Protein AF-A0A973U2Z5-F1 (afdb_monomer)

Structure (mmCIF, N/CA/C/O backbone):
data_AF-A0A973U2Z5-F1
#
_entry.id   AF-A0A973U2Z5-F1
#
loop_
_atom_site.group_PDB
_atom_site.id
_atom_site.type_symbol
_atom_site.label_atom_id
_atom_site.label_alt_id
_atom_site.label_comp_id
_atom_site.label_asym_id
_atom_site.label_entity_id
_atom_site.label_seq_id
_atom_site.pdbx_PDB_ins_code
_atom_site.Cartn_x
_atom_site.Cartn_y
_atom_site.Cartn_z
_atom_site.occupancy
_atom_site.B_iso_or_equiv
_atom_site.auth_seq_id
_atom_site.auth_comp_id
_atom_site.auth_asym_id
_atom_site.auth_atom_id
_atom_site.pdbx_PDB_model_num
ATOM 1 N N . PRO A 1 1 ? 12.326 4.654 -21.966 1.00 87.69 1 PRO A N 1
ATOM 2 C CA . PRO A 1 1 ? 11.063 4.065 -21.452 1.00 87.69 1 PRO A CA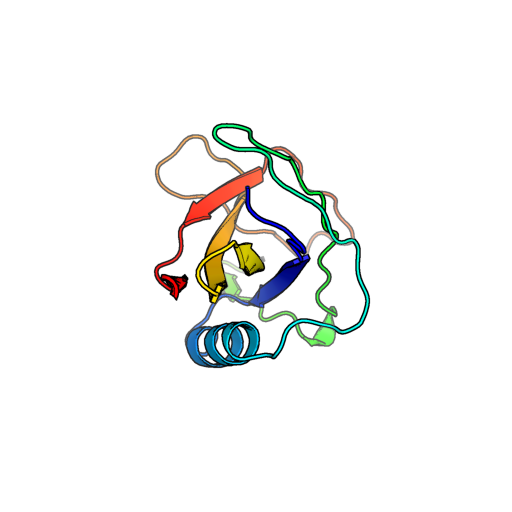 1
ATOM 3 C C . PRO A 1 1 ? 11.400 3.000 -20.411 1.00 87.69 1 PRO A C 1
ATOM 5 O O . PRO A 1 1 ? 12.425 2.335 -20.574 1.00 87.69 1 PRO A O 1
ATOM 8 N N . ALA A 1 2 ? 10.555 2.840 -19.394 1.00 94.25 2 ALA A N 1
ATOM 9 C CA . ALA A 1 2 ? 10.588 1.648 -18.552 1.00 94.25 2 ALA A CA 1
ATOM 10 C C . ALA A 1 2 ? 9.762 0.553 -19.238 1.00 94.25 2 ALA A C 1
ATOM 12 O O . ALA A 1 2 ? 8.686 0.824 -19.776 1.00 94.25 2 ALA A O 1
ATOM 13 N N . ARG A 1 3 ? 10.300 -0.659 -19.276 1.00 95.50 3 ARG A N 1
ATOM 14 C CA . ARG A 1 3 ? 9.731 -1.844 -19.921 1.00 95.50 3 ARG A CA 1
ATOM 15 C C . ARG A 1 3 ? 9.578 -2.947 -18.889 1.00 95.50 3 ARG A C 1
ATOM 17 O O . ARG A 1 3 ? 10.231 -2.899 -17.849 1.00 95.50 3 ARG A O 1
ATOM 24 N N . ASP A 1 4 ? 8.723 -3.914 -19.197 1.00 95.12 4 ASP A N 1
ATOM 25 C CA . ASP A 1 4 ? 8.431 -5.059 -18.330 1.00 95.12 4 ASP A CA 1
ATOM 26 C C . ASP A 1 4 ? 8.119 -4.640 -16.888 1.00 95.12 4 ASP A C 1
ATOM 28 O O . ASP A 1 4 ? 8.533 -5.297 -15.938 1.00 95.12 4 ASP A O 1
ATOM 32 N N . VAL A 1 5 ? 7.417 -3.512 -16.729 1.00 96.06 5 VAL A N 1
ATOM 33 C CA . VAL A 1 5 ? 7.058 -2.988 -15.415 1.00 96.06 5 VAL A CA 1
ATOM 34 C C . VAL A 1 5 ? 6.027 -3.931 -14.810 1.00 96.06 5 VAL A C 1
ATOM 36 O O . VAL A 1 5 ? 4.896 -4.002 -15.293 1.00 96.06 5 VAL A O 1
ATOM 39 N N . LEU A 1 6 ? 6.431 -4.638 -13.761 1.00 96.31 6 LEU A N 1
ATOM 40 C CA . LEU A 1 6 ? 5.581 -5.470 -12.922 1.00 96.31 6 LEU A CA 1
ATOM 41 C C . LEU A 1 6 ? 5.427 -4.773 -11.574 1.00 96.31 6 LEU A C 1
ATOM 43 O O . LEU A 1 6 ? 6.425 -4.442 -10.937 1.00 96.31 6 LEU A O 1
ATOM 47 N N . VAL A 1 7 ? 4.186 -4.560 -11.137 1.00 95.88 7 VAL A N 1
ATOM 48 C CA . VAL A 1 7 ? 3.887 -3.983 -9.823 1.00 95.88 7 VAL A CA 1
ATOM 49 C C . VAL A 1 7 ? 3.164 -5.019 -8.981 1.00 95.88 7 VAL A C 1
ATOM 51 O O . VAL A 1 7 ? 2.052 -5.435 -9.297 1.00 95.88 7 VAL A O 1
ATOM 54 N N . GLU A 1 8 ? 3.788 -5.403 -7.879 1.00 95.94 8 GLU A N 1
ATOM 55 C CA . GLU A 1 8 ? 3.221 -6.301 -6.883 1.00 95.94 8 GLU A CA 1
ATOM 56 C C . GLU A 1 8 ? 2.791 -5.494 -5.659 1.00 95.94 8 GLU A C 1
ATOM 58 O O . GLU A 1 8 ? 3.392 -4.469 -5.327 1.00 95.94 8 GLU A O 1
ATOM 63 N N . ALA A 1 9 ? 1.738 -5.945 -4.981 1.00 96.56 9 ALA A N 1
ATOM 64 C CA . ALA A 1 9 ? 1.254 -5.311 -3.763 1.00 96.56 9 ALA A CA 1
ATOM 65 C C . ALA A 1 9 ? 0.882 -6.362 -2.718 1.00 96.56 9 ALA A C 1
ATOM 67 O O . ALA A 1 9 ? 0.385 -7.434 -3.060 1.00 96.56 9 ALA A O 1
ATOM 68 N N . ALA A 1 10 ? 1.092 -6.036 -1.447 1.00 96.50 10 ALA A N 1
ATOM 69 C CA . ALA A 1 10 ? 0.749 -6.901 -0.325 1.00 96.50 10 ALA A CA 1
ATOM 70 C C . ALA A 1 10 ? 0.210 -6.086 0.859 1.00 96.50 10 ALA A C 1
ATOM 72 O O . ALA A 1 10 ? 0.537 -4.908 1.022 1.00 96.50 10 ALA A O 1
ATOM 73 N N . LEU A 1 11 ? -0.645 -6.725 1.661 1.00 96.94 11 LEU A N 1
ATOM 74 C CA . LEU A 1 11 ? -1.246 -6.162 2.868 1.00 96.94 11 LEU A CA 1
ATOM 75 C C . LEU A 1 11 ? -0.546 -6.742 4.099 1.00 96.94 11 LEU A C 1
ATOM 77 O O . LEU A 1 11 ? -0.410 -7.956 4.215 1.00 96.94 11 LEU A O 1
ATOM 81 N N . PHE A 1 12 ? -0.152 -5.877 5.025 1.00 95.88 12 PHE A N 1
ATOM 82 C CA . PHE A 1 12 ? 0.569 -6.225 6.243 1.00 95.88 12 PHE A CA 1
ATOM 83 C C . PHE A 1 12 ? -0.126 -5.627 7.466 1.00 95.88 12 PHE A C 1
ATOM 85 O O . PHE A 1 12 ? -0.856 -4.635 7.379 1.00 95.88 12 PHE A O 1
ATOM 92 N N . ASN A 1 13 ? 0.134 -6.223 8.624 1.00 93.94 13 ASN A N 1
ATOM 93 C CA . ASN A 1 13 ? -0.271 -5.664 9.906 1.00 93.94 13 ASN A CA 1
ATOM 94 C C . ASN A 1 13 ? 0.717 -4.582 10.346 1.00 93.94 13 ASN A C 1
ATOM 96 O O . ASN A 1 13 ? 1.921 -4.802 10.263 1.00 93.94 13 ASN A O 1
ATOM 100 N N . ALA A 1 14 ? 0.240 -3.464 10.891 1.00 88.88 14 ALA A N 1
ATOM 101 C CA . ALA A 1 14 ? 1.098 -2.604 11.704 1.00 88.88 14 ALA A CA 1
ATOM 102 C C . ALA A 1 14 ? 1.467 -3.306 13.028 1.00 88.88 14 ALA A C 1
ATOM 104 O O . ALA A 1 14 ? 0.714 -4.137 13.535 1.00 88.88 14 ALA A O 1
ATOM 105 N N . GLY A 1 15 ? 2.622 -2.977 13.607 1.00 82.31 15 GLY A N 1
ATOM 106 C CA . GLY A 1 15 ? 3.127 -3.603 14.839 1.00 82.31 15 GLY A CA 1
ATOM 107 C C . GLY A 1 15 ? 4.630 -3.396 15.007 1.00 82.31 15 GLY A C 1
ATOM 108 O O . GLY A 1 15 ? 5.193 -2.554 14.334 1.00 82.31 15 GLY A O 1
ATOM 109 N N . THR A 1 16 ? 5.313 -4.152 15.857 1.00 75.94 16 THR A N 1
ATOM 110 C CA . THR A 1 16 ? 6.787 -4.077 15.968 1.00 75.94 16 THR A CA 1
ATOM 111 C C . THR A 1 16 ? 7.521 -4.996 14.989 1.00 75.94 16 THR A C 1
ATOM 113 O O . THR A 1 16 ? 8.702 -4.806 14.740 1.00 75.94 16 THR A O 1
ATOM 116 N N . GLU A 1 17 ? 6.828 -5.979 14.412 1.00 80.25 17 GLU A N 1
ATOM 117 C CA . GLU A 1 17 ? 7.431 -7.040 13.588 1.00 80.25 17 GLU A CA 1
ATOM 118 C C . GLU A 1 17 ? 7.162 -6.880 12.084 1.00 80.25 17 GLU A C 1
ATOM 120 O O . GLU A 1 17 ? 7.410 -7.800 11.310 1.00 80.25 17 GLU A O 1
ATOM 125 N N . HIS A 1 18 ? 6.602 -5.750 11.645 1.00 83.62 18 HIS A N 1
ATOM 126 C CA . HIS A 1 18 ? 6.241 -5.591 10.233 1.00 83.62 18 HIS A CA 1
ATOM 127 C C . HIS A 1 18 ? 7.447 -5.339 9.336 1.00 83.62 18 HIS A C 1
ATOM 129 O O . HIS A 1 18 ? 7.417 -5.753 8.180 1.00 83.62 18 HIS A O 1
ATOM 135 N N . ASP A 1 19 ? 8.493 -4.698 9.862 1.00 89.44 19 ASP A N 1
ATOM 136 C CA . ASP A 1 19 ? 9.635 -4.290 9.054 1.00 89.44 19 ASP A CA 1
ATOM 137 C C . ASP A 1 19 ? 10.336 -5.487 8.381 1.00 89.44 19 ASP A C 1
ATOM 139 O O . ASP A 1 19 ? 10.394 -5.489 7.151 1.00 89.44 19 ASP A O 1
ATOM 143 N N . PRO A 1 20 ? 10.721 -6.565 9.100 1.00 92.75 20 PRO A N 1
ATOM 144 C CA . PRO A 1 20 ? 11.327 -7.741 8.468 1.00 92.75 20 PRO A CA 1
ATOM 145 C C . PRO A 1 20 ? 10.429 -8.403 7.414 1.00 92.75 20 PRO A C 1
ATOM 147 O O . PRO A 1 20 ? 10.894 -8.809 6.358 1.00 92.75 20 PRO A O 1
ATOM 150 N N . VAL A 1 21 ? 9.116 -8.469 7.659 1.00 93.25 21 VAL A N 1
ATOM 151 C CA . VAL A 1 21 ? 8.163 -9.092 6.722 1.00 93.25 21 VAL A CA 1
ATOM 152 C C . VAL A 1 21 ? 8.017 -8.264 5.437 1.00 93.25 21 VAL A C 1
ATOM 154 O O . VAL A 1 21 ? 7.848 -8.810 4.343 1.00 93.25 21 VAL A O 1
ATOM 157 N N . ILE A 1 22 ? 8.072 -6.937 5.553 1.00 95.25 22 ILE A N 1
ATOM 158 C CA . ILE A 1 22 ? 8.041 -6.023 4.407 1.00 95.25 22 ILE A CA 1
ATOM 159 C C . ILE A 1 22 ? 9.372 -6.069 3.651 1.00 95.25 22 ILE A C 1
ATOM 161 O O . ILE A 1 22 ? 9.370 -6.082 2.420 1.00 95.25 22 ILE A O 1
ATOM 165 N N . GLU A 1 23 ? 10.497 -6.136 4.361 1.00 95.75 23 GLU A N 1
ATOM 166 C CA . GLU A 1 23 ? 11.822 -6.319 3.765 1.00 95.75 23 GLU A CA 1
ATOM 167 C C . GLU A 1 23 ? 11.904 -7.632 2.982 1.00 95.75 23 GLU A C 1
ATOM 169 O O . GLU A 1 23 ? 12.320 -7.616 1.822 1.00 95.75 23 GLU A O 1
ATOM 174 N N . ASP A 1 24 ? 11.406 -8.733 3.548 1.00 96.00 24 ASP A N 1
ATOM 175 C CA . ASP A 1 24 ? 11.300 -10.022 2.864 1.00 96.00 24 ASP A CA 1
ATOM 176 C C . ASP A 1 24 ? 10.441 -9.908 1.604 1.00 96.00 24 ASP A C 1
ATOM 178 O O . ASP A 1 24 ? 10.811 -10.416 0.544 1.00 96.00 24 ASP A O 1
ATOM 182 N N . PHE A 1 25 ? 9.310 -9.191 1.667 1.00 96.06 25 PHE A N 1
ATOM 183 C CA . PHE A 1 25 ? 8.508 -8.917 0.476 1.00 96.06 25 PHE A CA 1
ATOM 184 C C . PHE A 1 25 ? 9.297 -8.151 -0.588 1.00 96.06 25 PHE A C 1
ATOM 186 O O . PHE A 1 25 ? 9.222 -8.503 -1.767 1.00 96.06 25 PHE A O 1
ATOM 193 N N . PHE A 1 26 ? 10.048 -7.126 -0.198 1.00 97.06 26 PHE A N 1
ATOM 194 C CA . PHE A 1 26 ? 10.854 -6.348 -1.130 1.00 97.06 26 PHE A CA 1
ATOM 195 C C . PHE A 1 26 ? 12.033 -7.146 -1.691 1.00 97.06 26 PHE A C 1
ATOM 197 O O . PHE A 1 26 ? 12.416 -6.924 -2.837 1.00 97.06 26 PHE A O 1
ATOM 204 N N . ALA A 1 27 ? 12.570 -8.110 -0.948 1.00 96.56 27 ALA A N 1
ATOM 205 C CA . ALA A 1 27 ? 13.636 -8.991 -1.408 1.00 96.56 27 ALA A CA 1
ATOM 206 C C . ALA A 1 27 ? 13.156 -10.092 -2.371 1.00 96.56 27 ALA A C 1
ATOM 208 O O . ALA A 1 27 ? 13.987 -10.745 -3.009 1.00 96.56 27 ALA A O 1
ATOM 209 N N . ARG A 1 28 ? 11.838 -10.316 -2.505 1.00 95.56 28 ARG A N 1
ATOM 210 C CA . ARG A 1 28 ? 11.314 -11.342 -3.416 1.00 95.56 28 ARG A CA 1
ATOM 211 C C . ARG A 1 28 ? 11.681 -11.030 -4.873 1.00 95.56 28 ARG A C 1
ATOM 213 O O . ARG A 1 28 ? 11.506 -9.890 -5.317 1.00 95.56 28 ARG A O 1
ATOM 220 N N . PRO A 1 29 ? 12.137 -12.038 -5.642 1.00 93.69 29 PRO A N 1
ATOM 221 C CA . PRO A 1 29 ? 12.312 -11.877 -7.077 1.00 93.69 29 PRO A CA 1
ATOM 222 C C . PRO A 1 29 ? 10.956 -11.576 -7.740 1.00 93.69 29 PRO A C 1
ATOM 224 O O . PRO A 1 29 ? 9.930 -12.052 -7.240 1.00 93.69 29 PRO A O 1
ATOM 227 N N . PRO A 1 30 ? 10.940 -10.834 -8.864 1.00 93.50 30 PRO A N 1
ATOM 228 C CA . PRO A 1 30 ? 9.705 -10.521 -9.573 1.00 93.50 30 PRO A CA 1
ATOM 229 C C . PRO A 1 30 ? 8.928 -11.796 -9.908 1.00 93.50 30 PRO A C 1
ATOM 231 O O . PRO A 1 30 ? 9.503 -12.767 -10.416 1.00 93.50 30 PRO A O 1
ATOM 234 N N . ALA A 1 31 ? 7.617 -11.793 -9.664 1.00 91.88 31 ALA A N 1
ATOM 235 C CA . ALA A 1 31 ? 6.779 -12.935 -10.008 1.00 91.88 31 ALA A CA 1
ATOM 236 C C . ALA A 1 31 ? 6.864 -13.271 -11.510 1.00 91.88 31 ALA A C 1
ATOM 238 O O . ALA A 1 31 ? 6.871 -12.394 -12.377 1.00 91.88 31 ALA A O 1
ATOM 239 N N . GLN A 1 32 ? 6.879 -14.565 -11.847 1.00 89.44 32 GLN A N 1
ATOM 240 C CA . GLN A 1 32 ? 6.901 -15.000 -13.252 1.00 89.44 32 GLN A CA 1
ATOM 241 C C . GLN A 1 32 ? 5.596 -14.635 -13.985 1.00 89.44 32 GLN A C 1
ATOM 243 O O . GLN A 1 32 ? 5.620 -14.309 -15.168 1.00 89.44 32 GLN A O 1
ATOM 248 N N . GLY A 1 33 ? 4.464 -14.639 -13.272 1.00 88.50 33 GLY A N 1
ATOM 249 C CA . GLY A 1 33 ? 3.156 -14.210 -13.778 1.00 88.50 33 GLY A CA 1
ATOM 250 C C . GLY A 1 33 ? 2.901 -12.706 -13.624 1.00 88.50 33 GLY A C 1
ATOM 251 O O . GLY A 1 33 ? 3.812 -11.941 -13.318 1.00 88.50 33 GLY A O 1
ATOM 252 N N . GLY A 1 34 ? 1.653 -12.284 -13.837 1.00 86.62 34 GLY A N 1
ATOM 253 C CA . GLY A 1 34 ? 1.216 -10.894 -13.662 1.00 86.62 34 GLY A CA 1
ATOM 254 C C . GLY A 1 34 ? 1.297 -10.035 -14.927 1.00 86.62 34 GLY A C 1
ATOM 255 O O . GLY A 1 34 ? 2.041 -10.323 -15.867 1.00 86.62 34 GLY A O 1
ATOM 256 N N . GLU A 1 35 ? 0.492 -8.973 -14.940 1.00 90.25 35 GLU A N 1
ATOM 257 C CA . GLU A 1 35 ? 0.464 -7.990 -16.021 1.00 90.25 35 GLU A CA 1
ATOM 258 C C . GLU A 1 35 ? 1.781 -7.204 -16.062 1.00 90.25 35 GLU A C 1
ATOM 260 O O . GLU A 1 35 ? 2.269 -6.727 -15.036 1.00 90.25 35 GLU A O 1
ATOM 265 N N . ARG A 1 36 ? 2.349 -7.070 -17.263 1.00 93.44 36 ARG A N 1
ATOM 266 C CA . ARG A 1 36 ? 3.560 -6.286 -17.521 1.00 93.44 36 ARG A CA 1
ATOM 267 C C . ARG A 1 36 ? 3.220 -5.149 -18.457 1.00 93.44 36 ARG A C 1
ATOM 269 O O . ARG A 1 36 ? 2.682 -5.374 -19.539 1.00 93.44 36 ARG A O 1
ATOM 276 N N . ILE A 1 37 ? 3.572 -3.939 -18.048 1.00 93.44 37 ILE A N 1
ATOM 277 C CA . ILE A 1 37 ? 3.302 -2.732 -18.825 1.00 93.44 37 ILE A CA 1
ATOM 278 C C . ILE A 1 37 ? 4.603 -2.043 -19.228 1.00 93.44 37 ILE A C 1
ATOM 280 O O . ILE A 1 37 ? 5.660 -2.233 -18.626 1.00 93.44 37 ILE A O 1
ATOM 284 N N . SER A 1 38 ? 4.527 -1.217 -20.265 1.00 94.69 38 SER A N 1
ATOM 285 C CA . SER A 1 38 ? 5.602 -0.291 -20.616 1.00 94.69 38 SER A CA 1
ATOM 286 C C . SER A 1 38 ? 5.172 1.121 -20.269 1.00 94.69 38 SER A C 1
ATOM 288 O O . SER A 1 38 ? 4.113 1.557 -20.703 1.00 94.69 38 SER A O 1
ATOM 290 N N . VAL A 1 39 ? 6.013 1.848 -19.539 1.00 94.69 39 VAL A N 1
ATOM 291 C CA . VAL A 1 39 ? 5.785 3.259 -19.218 1.00 94.69 39 VAL A CA 1
ATOM 292 C C . VAL A 1 39 ? 6.632 4.110 -20.171 1.00 94.69 39 VAL A C 1
ATOM 294 O O . VAL A 1 39 ? 7.873 4.071 -20.103 1.00 94.69 39 VAL A O 1
ATOM 297 N N . PRO A 1 40 ? 6.005 4.867 -21.094 1.00 93.75 40 PRO A N 1
ATOM 298 C CA . PRO A 1 40 ? 6.740 5.739 -22.000 1.00 93.75 40 PRO A CA 1
ATOM 299 C C . PRO A 1 40 ? 7.496 6.847 -21.249 1.00 93.75 40 PRO A C 1
ATOM 301 O O . PRO A 1 40 ? 7.168 7.165 -20.103 1.00 93.75 40 PRO A O 1
ATOM 304 N N . PRO A 1 41 ? 8.514 7.466 -21.875 1.00 92.94 41 PRO A N 1
ATOM 305 C CA . PRO A 1 41 ? 9.222 8.587 -21.267 1.00 92.94 41 PRO A CA 1
ATOM 306 C C . PRO A 1 41 ? 8.256 9.710 -20.882 1.00 92.94 41 PRO A C 1
ATOM 308 O O . PRO A 1 41 ? 7.386 10.066 -21.674 1.00 92.94 41 PRO A O 1
ATOM 311 N N . LEU A 1 42 ? 8.434 10.265 -19.679 1.00 93.75 42 LEU A N 1
ATOM 312 C CA . LEU A 1 42 ? 7.641 11.383 -19.146 1.00 93.75 42 LEU A CA 1
ATOM 313 C C . LEU A 1 42 ? 6.128 11.107 -19.039 1.00 93.75 42 LEU A C 1
ATOM 315 O O . LEU A 1 42 ? 5.349 12.034 -18.836 1.00 93.75 42 LEU A O 1
ATOM 319 N N . GLN A 1 43 ? 5.710 9.845 -19.146 1.00 95.06 43 GLN A N 1
ATOM 320 C CA . GLN A 1 43 ? 4.321 9.429 -18.992 1.00 95.06 43 GLN A CA 1
ATOM 321 C C . GLN A 1 43 ? 4.093 8.749 -17.644 1.00 95.06 43 GLN A C 1
ATOM 323 O O . GLN A 1 43 ? 5.016 8.232 -17.010 1.00 95.06 43 GLN A O 1
ATOM 328 N N . ARG A 1 44 ? 2.828 8.727 -17.220 1.00 92.75 44 ARG A N 1
ATOM 329 C CA . ARG A 1 44 ? 2.378 8.023 -16.019 1.00 92.75 44 ARG A CA 1
ATOM 330 C C . ARG A 1 44 ? 1.343 6.979 -16.398 1.00 92.75 44 ARG A C 1
ATOM 332 O O . ARG A 1 44 ? 0.447 7.251 -17.188 1.00 92.75 44 ARG A O 1
ATOM 339 N N . MET A 1 45 ? 1.441 5.810 -15.778 1.00 90.62 45 MET A N 1
ATOM 340 C CA . MET A 1 45 ? 0.408 4.782 -15.848 1.00 90.62 45 MET A CA 1
ATOM 341 C C . MET A 1 45 ? -0.187 4.547 -14.463 1.00 90.62 45 MET A C 1
ATOM 343 O O . MET A 1 45 ? 0.469 4.768 -13.442 1.00 90.62 45 MET A O 1
ATOM 347 N N . SER A 1 46 ? -1.450 4.132 -14.433 1.00 90.38 46 SER A N 1
ATOM 348 C CA . SER A 1 46 ? -2.151 3.769 -13.206 1.00 90.38 46 SER A CA 1
ATOM 349 C C . SER A 1 46 ? -2.328 2.263 -13.147 1.00 90.38 46 SER A C 1
ATOM 351 O O . SER A 1 46 ? -2.716 1.643 -14.131 1.00 90.38 46 SER A O 1
ATOM 353 N N . PHE A 1 47 ? -2.075 1.700 -11.973 1.00 85.94 47 PHE A N 1
ATOM 354 C CA . PHE A 1 47 ? -2.257 0.287 -11.684 1.00 85.94 47 PHE A CA 1
ATOM 355 C C . PHE A 1 47 ? -3.324 0.126 -10.604 1.00 85.94 47 PHE A C 1
ATOM 357 O O . PHE A 1 47 ? -3.431 0.953 -9.694 1.00 85.94 47 PHE A O 1
ATOM 364 N N . ARG A 1 48 ? -4.117 -0.940 -10.705 1.00 90.38 48 ARG A N 1
ATOM 365 C CA . ARG A 1 48 ? -5.089 -1.324 -9.685 1.00 90.38 48 ARG A CA 1
ATOM 366 C C . ARG A 1 48 ? -4.755 -2.730 -9.216 1.00 90.38 48 ARG A C 1
ATOM 368 O O . ARG A 1 48 ? -4.754 -3.654 -10.017 1.00 90.38 48 ARG A O 1
ATOM 375 N N . SER A 1 49 ? -4.544 -2.874 -7.913 1.00 88.50 49 SER A N 1
ATOM 376 C CA . SER A 1 49 ? -4.343 -4.169 -7.268 1.00 88.50 49 SER A CA 1
ATOM 377 C C . SER A 1 49 ? -5.436 -4.444 -6.249 1.00 88.50 49 SER A C 1
ATOM 379 O O . SER A 1 49 ? -5.981 -3.514 -5.646 1.00 88.50 49 SER A O 1
ATOM 381 N N . LEU A 1 50 ? -5.716 -5.725 -6.039 1.00 93.88 50 LEU A N 1
ATOM 382 C CA . LEU A 1 50 ? -6.467 -6.217 -4.896 1.00 93.88 50 LEU A CA 1
ATOM 383 C C . LEU A 1 50 ? -5.474 -6.868 -3.933 1.00 93.88 50 LEU A C 1
ATOM 385 O O . LEU A 1 50 ? -4.742 -7.773 -4.321 1.00 93.88 50 LEU A O 1
ATOM 389 N N . VAL A 1 51 ? -5.477 -6.427 -2.678 1.00 95.25 51 VAL A N 1
ATOM 390 C CA . VAL A 1 51 ? -4.691 -7.043 -1.604 1.00 95.25 51 VAL A CA 1
ATOM 391 C C . VAL A 1 51 ? -5.628 -7.597 -0.541 1.00 95.25 51 VAL A C 1
ATOM 393 O O . VAL A 1 51 ? -6.640 -6.979 -0.208 1.00 95.25 51 VAL A O 1
ATOM 396 N N . THR A 1 52 ? -5.297 -8.769 -0.013 1.00 95.25 52 THR A N 1
ATOM 397 C CA . THR A 1 52 ? -6.108 -9.477 0.980 1.00 95.25 52 THR A CA 1
ATOM 398 C C . THR A 1 52 ? -5.218 -10.004 2.092 1.00 95.25 52 THR A C 1
ATOM 400 O O . THR A 1 52 ? -4.114 -10.468 1.820 1.00 95.25 52 THR A O 1
ATOM 403 N N . LEU A 1 53 ? -5.721 -9.982 3.322 1.00 93.69 53 LEU A N 1
ATOM 404 C CA . LEU A 1 53 ? -5.090 -10.614 4.476 1.00 93.69 53 LEU A CA 1
ATOM 405 C C . LEU A 1 53 ? -6.122 -11.551 5.120 1.00 93.69 53 LEU A C 1
ATOM 407 O O . LEU A 1 53 ? -7.235 -11.093 5.407 1.00 93.69 53 LEU A O 1
ATOM 411 N N . PRO A 1 54 ? -5.805 -12.845 5.307 1.00 92.44 54 PRO A N 1
ATOM 412 C CA . PRO A 1 54 ? -6.681 -13.779 6.004 1.00 92.44 54 PRO A CA 1
ATOM 413 C C . PRO A 1 54 ? -7.043 -13.293 7.412 1.00 92.44 54 PRO A C 1
ATOM 415 O O . PRO A 1 54 ? -6.248 -12.638 8.087 1.00 92.44 54 PRO A O 1
ATOM 418 N N . ARG A 1 55 ? -8.267 -13.596 7.863 1.00 88.19 55 ARG A N 1
ATOM 419 C CA . ARG A 1 55 ? -8.798 -13.069 9.132 1.00 88.19 55 ARG A CA 1
ATOM 420 C C . ARG A 1 55 ? -8.023 -13.569 10.352 1.00 88.19 55 ARG A C 1
ATOM 422 O O . ARG A 1 55 ? -7.887 -12.832 11.319 1.00 88.19 55 ARG A O 1
ATOM 429 N N . ASP A 1 56 ? -7.530 -14.796 10.298 1.00 90.75 56 ASP A N 1
ATOM 430 C CA . ASP A 1 56 ? -6.678 -15.431 11.307 1.00 90.75 56 ASP A CA 1
ATOM 431 C C . ASP A 1 56 ? -5.256 -14.847 11.359 1.00 90.75 56 ASP A C 1
ATOM 433 O O . ASP A 1 56 ? -4.560 -15.019 12.354 1.00 90.75 56 ASP A O 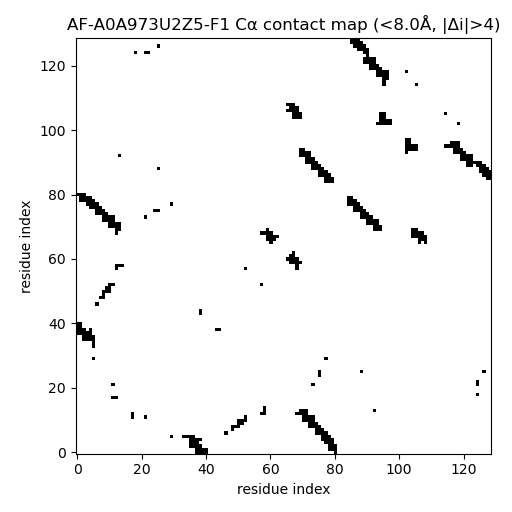1
ATOM 437 N N . GLN A 1 57 ? -4.838 -14.107 10.327 1.00 91.12 57 GLN A N 1
ATOM 438 C CA . GLN A 1 57 ? -3.552 -13.406 10.275 1.00 91.12 57 GLN A CA 1
ATOM 439 C C . GLN A 1 57 ? -3.656 -11.923 10.660 1.00 91.12 57 GLN A C 1
ATOM 441 O O . GLN A 1 57 ? -2.639 -11.225 10.692 1.00 91.12 57 GLN A O 1
ATOM 446 N N . LEU A 1 58 ? -4.860 -11.415 10.949 1.00 91.38 58 LEU A N 1
ATOM 447 C CA . LEU A 1 58 ? -5.043 -10.044 11.422 1.00 91.38 58 LEU A CA 1
ATOM 448 C C . LEU A 1 58 ? -4.462 -9.883 12.827 1.00 91.38 58 LEU A C 1
ATOM 450 O O . LEU A 1 58 ? -4.876 -10.555 13.769 1.00 91.38 58 LEU A O 1
ATOM 454 N N . ARG A 1 59 ? -3.563 -8.914 12.985 1.00 92.88 59 ARG A N 1
ATOM 455 C CA . ARG A 1 59 ? -3.142 -8.419 14.294 1.00 92.88 59 ARG A CA 1
ATOM 456 C C . ARG A 1 59 ? -3.999 -7.216 14.649 1.00 92.88 59 ARG A C 1
ATOM 458 O O . ARG A 1 59 ? -3.979 -6.189 13.969 1.00 92.88 59 ARG A O 1
ATOM 465 N N . VAL A 1 60 ? -4.783 -7.386 15.703 1.00 93.06 60 VAL A N 1
ATOM 466 C CA . VAL A 1 60 ? -5.753 -6.408 16.187 1.00 93.06 60 VAL A CA 1
ATOM 467 C C . VAL A 1 60 ? -5.214 -5.752 17.453 1.00 93.06 60 VAL A C 1
ATOM 469 O O . VAL A 1 60 ? -4.639 -6.415 18.312 1.00 93.06 60 VAL A O 1
ATOM 472 N N . PHE A 1 61 ? -5.411 -4.444 17.564 1.00 93.00 61 PHE A N 1
ATOM 473 C CA . PHE A 1 61 ? -5.151 -3.665 18.765 1.00 93.00 61 PHE A CA 1
ATOM 474 C C . PHE A 1 61 ? -6.454 -3.488 19.541 1.00 93.00 61 PHE A C 1
ATOM 476 O O . PHE A 1 61 ? -7.429 -2.979 18.987 1.00 93.00 61 PHE A O 1
ATOM 483 N N . GLU A 1 62 ? -6.461 -3.853 20.819 1.00 94.56 62 GLU A N 1
ATOM 484 C CA . GLU A 1 62 ? -7.586 -3.580 21.712 1.00 94.56 62 GLU A CA 1
ATOM 485 C C . GLU A 1 62 ? -7.404 -2.211 22.371 1.00 94.56 62 GLU A C 1
ATOM 487 O O . GLU A 1 62 ? -6.453 -1.987 23.120 1.00 94.56 62 GLU A O 1
ATOM 492 N N . VAL A 1 63 ? -8.310 -1.275 22.079 1.00 93.38 63 VAL A N 1
ATOM 493 C CA . VAL A 1 63 ? -8.282 0.086 22.639 1.00 93.38 63 VAL A CA 1
ATOM 494 C C . VAL A 1 63 ? -9.687 0.469 23.079 1.00 93.38 63 VAL A C 1
ATOM 496 O O . VAL A 1 63 ? -10.602 0.496 22.259 1.00 93.38 63 VAL A O 1
ATOM 499 N N . GLU A 1 64 ? -9.866 0.765 24.370 1.00 93.00 64 GLU A N 1
ATOM 500 C CA . GLU A 1 64 ? -11.167 1.152 24.951 1.00 93.00 64 GLU A CA 1
ATOM 501 C C . GLU A 1 64 ? -12.302 0.159 24.608 1.00 93.00 64 GLU A C 1
ATOM 503 O O . GLU A 1 64 ? -13.421 0.553 24.274 1.00 93.00 64 GLU A O 1
ATOM 508 N N . GLY A 1 65 ? -11.997 -1.145 24.629 1.00 93.12 65 GLY A N 1
ATOM 509 C CA . GLY A 1 65 ? -12.951 -2.211 24.293 1.00 93.12 65 GLY A CA 1
ATOM 510 C C . GLY A 1 65 ? -13.294 -2.314 22.802 1.00 93.12 65 GLY A C 1
ATOM 511 O O . GLY A 1 65 ? -14.346 -2.848 22.453 1.00 93.12 65 GLY A O 1
ATOM 512 N N . ARG A 1 66 ? -12.454 -1.761 21.919 1.00 95.00 66 ARG A N 1
ATOM 513 C CA . ARG A 1 66 ? -12.613 -1.837 20.463 1.00 95.00 66 ARG A CA 1
ATOM 514 C C . ARG A 1 66 ? -11.467 -2.625 19.844 1.00 95.00 66 ARG A C 1
ATOM 516 O O . ARG A 1 66 ? -10.308 -2.260 20.028 1.00 95.00 66 ARG A O 1
ATOM 523 N N . ALA A 1 67 ? -11.833 -3.565 18.979 1.00 95.12 67 ALA A N 1
ATOM 524 C CA . ALA A 1 67 ? -10.923 -4.290 18.103 1.00 95.12 67 ALA A CA 1
ATOM 525 C C . ALA A 1 67 ? -10.541 -3.423 16.889 1.00 95.12 67 ALA A C 1
ATOM 527 O O . ALA A 1 67 ? -11.345 -3.223 15.965 1.00 95.12 67 ALA A O 1
ATOM 528 N N . LEU A 1 68 ? -9.322 -2.881 16.890 1.00 95.31 68 LEU A N 1
ATOM 529 C CA . LEU A 1 68 ? -8.807 -1.971 15.868 1.00 95.31 68 LEU A CA 1
ATOM 530 C C . LEU A 1 68 ? -7.756 -2.640 14.979 1.00 95.31 68 LEU A C 1
ATOM 532 O O . LEU A 1 68 ? -6.852 -3.314 15.453 1.00 95.31 68 LEU A O 1
ATOM 536 N N . PHE A 1 69 ? -7.826 -2.383 13.680 1.00 95.19 69 PHE A N 1
ATOM 537 C CA . PHE A 1 69 ? -6.855 -2.834 12.692 1.00 95.19 69 PHE A CA 1
ATOM 538 C C . PHE A 1 69 ? -6.232 -1.638 11.968 1.00 95.19 69 PHE A C 1
ATOM 540 O O . PHE A 1 69 ? -6.934 -0.719 11.531 1.00 95.19 69 PHE A O 1
ATOM 547 N N . VAL A 1 70 ? -4.906 -1.666 11.832 1.00 95.50 70 VAL A N 1
ATOM 548 C CA . VAL A 1 70 ? -4.110 -0.661 11.121 1.00 95.50 70 VAL A CA 1
ATOM 549 C C . VAL A 1 70 ? -3.298 -1.370 10.031 1.00 95.50 70 VAL A C 1
ATOM 551 O O . VAL A 1 70 ? -2.306 -2.027 10.350 1.00 95.50 70 VAL A O 1
ATOM 554 N N . PRO A 1 71 ? -3.715 -1.282 8.759 1.00 96.19 71 PRO A N 1
ATOM 555 C CA . PRO A 1 71 ? -3.007 -1.904 7.654 1.00 96.19 71 PRO A CA 1
ATOM 556 C C . PRO A 1 71 ? -1.831 -1.069 7.161 1.00 96.19 71 PRO A C 1
ATOM 558 O O . PRO A 1 71 ? -1.912 0.156 7.027 1.00 96.19 71 PRO A O 1
ATOM 561 N N . LEU A 1 72 ? -0.786 -1.786 6.771 1.00 96.81 72 LEU A N 1
ATOM 562 C CA . LEU A 1 72 ? 0.279 -1.306 5.905 1.00 96.81 72 LEU A CA 1
ATOM 563 C C . LEU A 1 72 ? 0.110 -1.958 4.528 1.00 96.81 72 LEU A C 1
ATOM 565 O O . LEU A 1 72 ? -0.133 -3.158 4.434 1.00 96.81 72 LEU A O 1
ATOM 569 N N . VAL A 1 73 ? 0.231 -1.185 3.455 1.00 97.12 73 VAL A N 1
ATOM 570 C CA . VAL A 1 73 ? 0.231 -1.692 2.079 1.00 97.12 73 VAL A CA 1
ATOM 571 C C . VAL A 1 73 ? 1.606 -1.445 1.486 1.00 97.12 73 VAL A C 1
ATOM 573 O O . VAL A 1 73 ? 2.023 -0.295 1.352 1.00 97.12 73 VAL A O 1
ATOM 576 N N . GLY A 1 74 ? 2.304 -2.522 1.145 1.00 96.81 74 GLY A N 1
ATOM 577 C CA . GLY A 1 74 ? 3.576 -2.461 0.436 1.00 96.81 74 GLY A CA 1
ATOM 578 C C . GLY A 1 74 ? 3.356 -2.605 -1.062 1.00 96.81 74 GLY A C 1
ATOM 579 O O . GLY A 1 74 ? 2.568 -3.449 -1.488 1.00 96.81 74 GLY A O 1
ATOM 580 N N . PHE A 1 75 ? 4.085 -1.823 -1.849 1.00 97.00 75 PHE A N 1
ATOM 581 C CA . PHE A 1 75 ? 4.196 -1.956 -3.297 1.00 97.00 75 PHE A CA 1
ATOM 582 C C . PHE A 1 75 ? 5.645 -2.250 -3.662 1.00 97.00 75 PHE A C 1
ATOM 584 O O . PHE A 1 75 ? 6.546 -1.594 -3.142 1.00 97.00 75 PHE A O 1
ATOM 591 N N . ASN A 1 76 ? 5.856 -3.191 -4.577 1.00 97.06 76 ASN A N 1
ATOM 592 C CA . ASN A 1 76 ? 7.163 -3.522 -5.128 1.00 97.06 76 ASN A CA 1
ATOM 593 C C . ASN A 1 76 ? 7.072 -3.511 -6.657 1.00 97.06 76 ASN A C 1
ATOM 595 O O . ASN A 1 76 ? 6.334 -4.303 -7.240 1.00 97.06 76 ASN A O 1
ATOM 599 N N . ALA A 1 77 ? 7.763 -2.571 -7.296 1.00 96.50 77 ALA A N 1
ATOM 600 C CA . ALA A 1 77 ? 7.805 -2.434 -8.742 1.00 96.50 77 ALA A CA 1
ATOM 601 C C . ALA A 1 77 ? 9.167 -2.876 -9.272 1.00 96.50 77 ALA A C 1
ATOM 603 O O . ALA A 1 77 ? 10.185 -2.283 -8.917 1.00 96.50 77 ALA A O 1
ATOM 604 N N . HIS A 1 78 ? 9.161 -3.853 -10.172 1.00 97.31 78 HIS A N 1
ATOM 605 C CA . HIS A 1 78 ? 10.331 -4.318 -10.914 1.00 97.31 78 HIS A CA 1
ATOM 606 C C . HIS A 1 78 ? 10.201 -3.891 -12.369 1.00 97.31 78 HIS A C 1
ATOM 608 O O . HIS A 1 78 ? 9.111 -3.956 -12.936 1.00 97.31 78 HIS A O 1
ATOM 614 N N . TYR A 1 79 ? 11.283 -3.417 -12.976 1.00 96.50 79 TYR A N 1
ATOM 615 C CA . TYR A 1 79 ? 11.251 -2.905 -14.344 1.00 96.50 79 TYR A CA 1
ATOM 616 C C . TYR A 1 79 ? 12.622 -2.949 -15.010 1.00 96.50 79 TYR A C 1
ATOM 618 O O . TYR A 1 79 ? 13.654 -3.049 -14.355 1.00 96.50 79 TYR A O 1
ATOM 626 N N . ARG A 1 80 ? 12.626 -2.820 -16.337 1.00 95.88 80 ARG A N 1
ATOM 627 C CA . ARG A 1 80 ? 13.831 -2.810 -17.171 1.00 95.88 80 ARG A CA 1
ATOM 628 C C . ARG A 1 80 ? 13.930 -1.515 -17.965 1.00 95.88 80 ARG A C 1
ATOM 630 O O . ARG A 1 80 ? 12.926 -0.963 -18.418 1.00 95.88 80 ARG A O 1
ATOM 637 N N . TRP A 1 81 ? 15.137 -1.028 -18.207 1.00 93.19 81 TRP A N 1
ATOM 638 C CA . TRP A 1 81 ? 15.414 0.032 -19.178 1.00 93.19 81 TRP A CA 1
ATOM 639 C C . TRP A 1 81 ? 16.684 -0.289 -19.970 1.00 93.19 81 TRP A C 1
ATOM 641 O O . TRP A 1 81 ? 17.277 -1.350 -19.832 1.00 93.19 81 TRP A O 1
ATOM 651 N N . SER A 1 82 ? 17.098 0.611 -20.863 1.00 89.88 82 SER A N 1
ATOM 652 C CA . SER A 1 82 ? 18.271 0.392 -21.725 1.00 89.88 82 SER A CA 1
ATOM 653 C C . SER A 1 82 ? 19.585 0.166 -20.969 1.00 89.88 82 SER A C 1
ATOM 655 O O . SER A 1 82 ? 20.521 -0.351 -21.561 1.00 89.88 82 SER A O 1
ATOM 657 N N . GLY A 1 83 ? 19.666 0.580 -19.704 1.00 89.88 83 GLY A N 1
ATOM 658 C CA . GLY A 1 83 ? 20.869 0.491 -18.878 1.00 89.88 83 GLY A CA 1
ATOM 659 C C . GLY A 1 83 ? 20.843 -0.634 -17.844 1.00 89.88 83 GLY A C 1
ATOM 660 O O . GLY A 1 83 ? 21.803 -0.742 -17.093 1.00 89.88 83 GLY A O 1
ATOM 661 N N . GLY A 1 84 ? 19.775 -1.438 -17.782 1.00 94.25 84 GLY A N 1
ATOM 662 C CA . GLY A 1 84 ? 19.665 -2.545 -16.834 1.00 94.25 84 GLY A CA 1
ATOM 663 C C . GLY A 1 84 ? 18.256 -2.749 -16.290 1.00 94.25 84 GLY A C 1
ATOM 664 O O . GLY A 1 84 ? 17.269 -2.275 -16.861 1.00 94.25 84 GLY A O 1
ATOM 665 N N . ASP A 1 85 ? 18.200 -3.458 -15.173 1.00 95.88 85 ASP A N 1
ATOM 666 C CA . ASP A 1 85 ? 16.989 -3.736 -14.414 1.00 95.88 85 ASP A CA 1
ATOM 667 C C . ASP A 1 85 ? 16.995 -2.891 -13.137 1.00 95.88 85 ASP A C 1
ATOM 669 O O . ASP A 1 85 ? 18.056 -2.513 -12.640 1.00 95.88 85 ASP A O 1
ATOM 673 N N . GLY A 1 86 ? 15.820 -2.598 -12.595 1.00 96.06 86 GLY A N 1
ATOM 674 C CA . GLY A 1 86 ? 15.729 -1.917 -11.315 1.00 96.06 86 GLY A CA 1
ATOM 675 C C . GLY A 1 86 ? 14.422 -2.159 -10.598 1.00 96.06 86 GLY A C 1
ATOM 676 O O . GLY A 1 86 ? 13.483 -2.782 -11.104 1.00 96.06 86 GLY A O 1
ATOM 677 N N . GLN A 1 87 ? 14.410 -1.652 -9.377 1.00 97.06 87 GLN A N 1
ATOM 678 C CA . GLN A 1 87 ? 13.385 -1.899 -8.392 1.00 97.06 87 GLN A CA 1
ATOM 679 C C . GLN A 1 87 ? 13.033 -0.596 -7.684 1.00 97.06 87 GLN A C 1
ATOM 681 O O . GLN A 1 87 ? 13.900 0.154 -7.235 1.00 97.06 87 GLN A O 1
ATOM 686 N N . THR A 1 88 ? 11.741 -0.333 -7.526 1.00 96.94 88 THR A N 1
ATOM 687 C CA . THR A 1 88 ? 11.246 0.718 -6.637 1.00 96.94 88 THR A CA 1
ATOM 688 C C . THR A 1 88 ? 10.134 0.159 -5.770 1.00 96.94 88 THR A C 1
ATOM 690 O O . THR A 1 88 ? 9.136 -0.343 -6.273 1.00 96.94 88 THR A O 1
ATOM 693 N N . SER A 1 89 ? 10.300 0.255 -4.458 1.00 97.62 89 SER A N 1
ATOM 694 C CA . SER A 1 89 ? 9.329 -0.195 -3.468 1.00 97.62 89 SER A CA 1
ATOM 695 C C . SER A 1 89 ? 8.948 0.932 -2.525 1.00 97.62 89 SER A C 1
ATOM 697 O O . SER A 1 89 ? 9.780 1.783 -2.210 1.00 97.62 89 SER A O 1
ATOM 699 N N . ALA A 1 90 ? 7.709 0.917 -2.051 1.00 96.88 90 ALA A N 1
ATOM 700 C CA . ALA A 1 90 ? 7.207 1.867 -1.068 1.00 96.88 9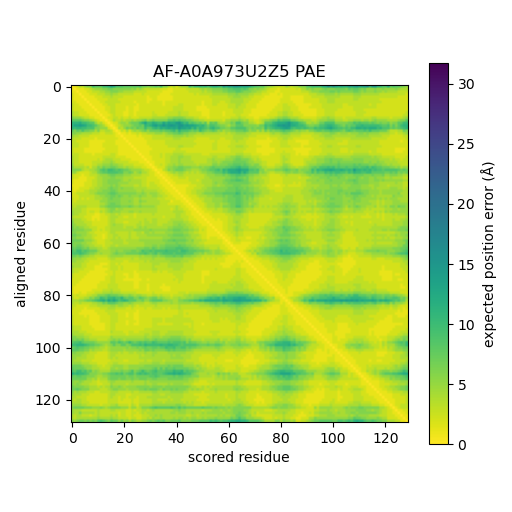0 ALA A CA 1
ATOM 701 C C . ALA A 1 90 ? 6.137 1.213 -0.198 1.00 96.88 90 ALA A C 1
ATOM 703 O O . ALA A 1 90 ? 5.362 0.382 -0.674 1.00 96.88 90 ALA A O 1
ATOM 704 N N . THR A 1 91 ? 6.063 1.632 1.060 1.00 97.19 91 THR A N 1
ATOM 705 C CA . THR A 1 91 ? 5.038 1.179 2.001 1.00 97.19 91 THR A CA 1
ATOM 706 C C . THR A 1 91 ? 4.165 2.348 2.416 1.00 97.19 91 THR A C 1
ATOM 708 O O . THR A 1 91 ? 4.644 3.469 2.562 1.00 97.19 91 THR A O 1
ATOM 711 N N . PHE A 1 92 ? 2.879 2.094 2.636 1.00 96.56 92 PHE A N 1
ATOM 712 C CA . PHE A 1 92 ? 1.933 3.098 3.101 1.00 96.56 92 PHE A CA 1
ATOM 713 C C . PHE A 1 92 ? 1.111 2.568 4.264 1.00 96.56 92 PHE A C 1
ATOM 715 O O . PHE A 1 92 ? 0.543 1.484 4.176 1.00 96.56 92 PHE A O 1
ATOM 722 N N . ILE A 1 93 ? 0.964 3.362 5.318 1.00 96.12 93 ILE A N 1
ATOM 723 C CA . ILE A 1 93 ? -0.100 3.148 6.296 1.00 96.12 93 ILE A CA 1
ATOM 724 C C . ILE A 1 93 ? -1.419 3.619 5.688 1.00 96.12 93 ILE A C 1
ATOM 726 O O . ILE A 1 93 ? -1.493 4.706 5.111 1.00 96.12 93 ILE A O 1
ATOM 730 N N . VAL A 1 94 ? -2.461 2.796 5.797 1.00 96.81 94 VAL A N 1
ATOM 731 C CA . VAL A 1 94 ? -3.795 3.090 5.262 1.00 96.81 94 VAL A CA 1
ATOM 732 C C . VAL A 1 94 ? -4.785 3.180 6.411 1.00 96.81 94 VAL A C 1
ATOM 734 O O . VAL A 1 94 ? -4.790 2.363 7.327 1.00 96.81 94 VAL A O 1
ATOM 737 N N . GLY A 1 95 ? -5.654 4.182 6.363 1.00 97.19 95 GLY A N 1
ATOM 738 C CA . GLY A 1 95 ? -6.680 4.374 7.376 1.00 97.19 95 GLY A CA 1
ATOM 739 C C . GLY A 1 95 ? -7.878 5.130 6.835 1.00 97.19 95 GLY A C 1
ATOM 740 O O . GLY A 1 95 ? -7.933 5.537 5.675 1.00 97.19 95 GLY A O 1
ATOM 741 N N . ARG A 1 96 ? -8.866 5.338 7.695 1.00 96.81 96 ARG A N 1
ATOM 742 C CA . ARG A 1 96 ? -9.994 6.215 7.395 1.00 96.81 96 ARG A CA 1
ATOM 743 C C . ARG A 1 96 ? -9.543 7.669 7.455 1.00 96.81 96 ARG A C 1
ATOM 745 O O . ARG A 1 96 ? -8.891 8.077 8.420 1.00 96.81 96 ARG A O 1
ATOM 752 N N . ASN A 1 97 ? -9.942 8.455 6.461 1.00 96.50 97 ASN A N 1
ATOM 753 C CA . ASN A 1 97 ? -9.656 9.880 6.444 1.00 96.50 97 ASN A CA 1
ATOM 754 C C . ASN A 1 97 ? -10.453 10.603 7.544 1.00 96.50 97 ASN A C 1
ATOM 756 O O . ASN A 1 97 ? -11.668 10.441 7.654 1.00 96.50 97 ASN A O 1
ATOM 760 N N . THR A 1 98 ? -9.757 11.396 8.352 1.00 95.31 98 THR A N 1
ATOM 761 C CA . THR A 1 98 ? -10.317 12.246 9.417 1.00 95.31 98 THR A CA 1
ATOM 762 C C . THR A 1 98 ? -10.196 13.735 9.087 1.00 95.31 98 THR A C 1
ATOM 764 O O . THR A 1 98 ? -10.624 14.559 9.884 1.00 95.31 98 THR A O 1
ATOM 767 N N . GLN A 1 99 ? -9.577 14.078 7.948 1.00 92.12 99 GLN A N 1
ATOM 768 C CA . GLN A 1 99 ? -9.132 15.429 7.581 1.00 92.12 99 GLN A CA 1
ATOM 769 C C . GLN A 1 99 ? -8.146 16.069 8.578 1.00 92.12 99 GLN A C 1
ATOM 771 O O . GLN A 1 99 ? -7.881 17.264 8.499 1.00 92.12 99 GLN A O 1
ATOM 776 N N . GLY A 1 100 ? -7.579 15.283 9.499 1.00 92.19 100 GLY A N 1
ATOM 777 C CA . GLY A 1 100 ? -6.625 15.750 10.499 1.00 92.19 100 GLY A CA 1
ATOM 778 C C . GLY A 1 100 ? -5.224 15.163 10.340 1.00 92.19 100 GLY A C 1
ATOM 779 O O . GLY A 1 100 ? -4.894 14.457 9.383 1.00 92.19 100 GLY A O 1
ATOM 780 N N . GLU A 1 101 ? -4.390 15.419 11.347 1.00 91.44 101 GLU A N 1
ATOM 781 C CA . GLU A 1 101 ? -3.010 14.934 11.398 1.00 91.44 101 GLU A CA 1
ATOM 782 C C . GLU A 1 101 ? -2.910 13.414 11.606 1.00 91.44 101 GLU A C 1
ATOM 784 O O . GLU A 1 101 ? -1.876 12.839 11.306 1.00 91.44 101 GLU A O 1
ATOM 7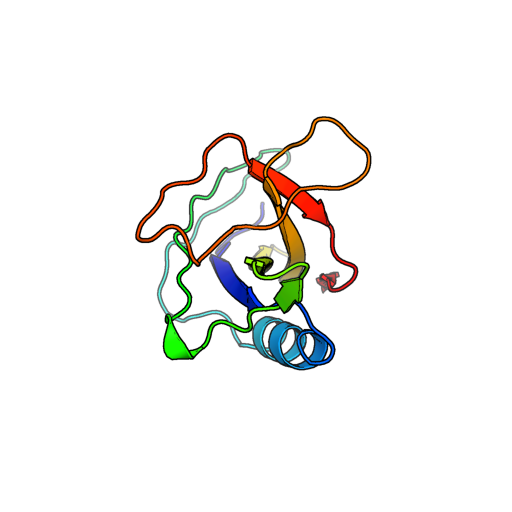89 N N . LYS A 1 102 ? -3.954 12.719 12.061 1.00 92.12 102 LYS A N 1
ATOM 790 C CA . LYS A 1 102 ? -3.937 11.256 12.237 1.00 92.12 102 LYS A CA 1
ATOM 791 C C . LYS A 1 102 ? -5.104 10.612 11.513 1.00 92.12 102 LYS A C 1
ATOM 793 O O . LYS A 1 102 ? -6.221 11.112 11.579 1.00 92.12 102 LYS A O 1
ATOM 798 N N . MET A 1 103 ? -4.861 9.483 10.857 1.00 96.62 103 MET A N 1
ATOM 799 C CA . MET A 1 103 ? -5.926 8.672 10.259 1.00 96.62 103 MET A CA 1
ATOM 800 C C . MET A 1 103 ? -6.576 7.787 11.323 1.00 96.62 103 MET A C 1
ATOM 802 O O . MET A 1 103 ? -5.920 7.387 12.283 1.00 96.62 103 MET A O 1
ATOM 806 N N . ALA A 1 104 ? -7.857 7.464 11.147 1.00 95.44 104 ALA A N 1
ATOM 807 C CA . ALA A 1 104 ? -8.551 6.562 12.060 1.00 95.44 104 ALA A CA 1
ATOM 808 C C . ALA A 1 104 ? -8.367 5.091 11.632 1.00 95.44 104 ALA A C 1
ATOM 810 O O . ALA A 1 104 ? -8.443 4.792 10.435 1.00 95.44 104 ALA A O 1
ATOM 811 N N . PRO A 1 105 ? -8.167 4.164 12.584 1.00 95.62 105 PRO A N 1
ATOM 8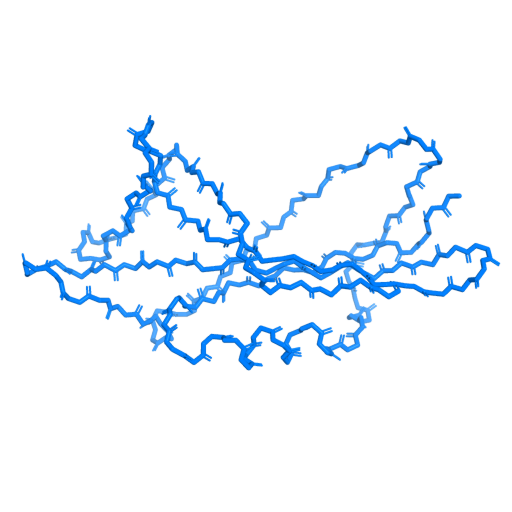12 C CA . PRO A 1 105 ? -8.048 2.738 12.297 1.00 95.62 105 PRO A CA 1
ATOM 813 C C . PRO A 1 105 ? -9.383 2.124 11.853 1.00 95.62 105 PRO A C 1
ATOM 815 O O . PRO A 1 105 ? -10.457 2.735 11.951 1.00 95.62 105 PRO A O 1
ATOM 818 N N . PHE A 1 106 ? -9.323 0.883 11.380 1.00 95.50 106 PHE A N 1
ATOM 819 C CA . PHE A 1 106 ? -10.496 0.094 11.020 1.00 95.50 106 PHE A CA 1
ATOM 820 C C . PHE A 1 106 ? -11.026 -0.657 12.235 1.00 95.50 106 PHE A C 1
ATOM 822 O O . PHE A 1 106 ? -10.278 -1.330 12.928 1.00 95.50 106 PHE A O 1
ATOM 829 N N . ARG A 1 107 ? -12.331 -0.561 12.487 1.00 94.88 107 ARG A N 1
ATOM 830 C CA . ARG A 1 107 ? -13.001 -1.321 13.547 1.00 94.88 107 ARG A CA 1
ATOM 831 C C . ARG A 1 107 ? -13.471 -2.662 13.001 1.00 94.88 107 ARG A C 1
ATOM 833 O O . ARG A 1 107 ? -14.350 -2.675 12.141 1.00 94.88 107 ARG A O 1
ATOM 840 N N . VAL A 1 108 ? -12.887 -3.760 13.467 1.00 93.19 108 VAL A N 1
ATOM 841 C CA . VAL A 1 108 ? -13.157 -5.112 12.933 1.00 93.19 108 VAL A CA 1
ATOM 842 C C . VAL A 1 108 ? -14.177 -5.903 13.763 1.00 93.19 108 VAL A C 1
ATOM 844 O O . VAL A 1 108 ? -14.644 -6.959 13.337 1.00 93.19 108 VAL A O 1
ATOM 847 N N . ASP A 1 109 ? -14.584 -5.351 14.907 1.00 92.69 109 ASP A N 1
ATOM 848 C CA . ASP A 1 109 ? -15.662 -5.830 15.782 1.00 92.69 109 ASP A CA 1
ATOM 849 C C . ASP A 1 109 ? -17.073 -5.559 15.229 1.00 92.69 109 ASP A C 1
ATOM 851 O O . ASP A 1 109 ? -18.047 -6.127 15.708 1.00 92.69 109 ASP A O 1
ATOM 855 N N . GLN A 1 110 ? -17.212 -4.718 14.200 1.00 91.81 110 GLN A N 1
ATOM 856 C CA . GLN A 1 110 ? -18.514 -4.295 13.656 1.00 91.81 110 GLN A CA 1
ATOM 857 C C . GLN A 1 110 ? -19.114 -5.264 12.619 1.00 91.81 110 GLN A C 1
ATOM 859 O O . GLN A 1 110 ? -20.068 -4.907 11.928 1.00 91.81 110 GLN A O 1
ATOM 864 N N . GLY A 1 111 ? -18.545 -6.463 12.473 1.00 88.31 111 GLY A N 1
ATOM 865 C CA . GLY A 1 111 ? -18.908 -7.410 11.418 1.00 88.31 111 GLY A CA 1
ATOM 866 C C . GLY A 1 111 ? -18.337 -7.036 10.044 1.00 88.31 111 GLY A C 1
ATOM 867 O O . GLY A 1 111 ? -17.410 -6.231 9.925 1.00 88.31 111 GLY A O 1
ATOM 868 N N . ALA A 1 112 ? -18.862 -7.662 8.987 1.00 90.19 112 ALA A N 1
ATOM 869 C CA . ALA A 1 112 ? -18.421 -7.403 7.618 1.00 90.19 112 ALA A CA 1
ATOM 870 C C . ALA A 1 112 ? -18.786 -5.971 7.198 1.00 90.19 112 ALA A C 1
ATOM 872 O O . ALA A 1 112 ? -19.955 -5.586 7.207 1.00 90.19 112 ALA A O 1
ATOM 873 N N . LYS A 1 113 ? -17.780 -5.174 6.825 1.00 92.25 113 LYS A N 1
ATOM 874 C CA . LYS A 1 113 ? -17.967 -3.758 6.513 1.00 92.25 113 LYS A CA 1
ATOM 875 C C . LYS A 1 113 ? -17.022 -3.283 5.423 1.00 92.25 113 LYS A C 1
ATOM 877 O O . LYS A 1 113 ? -15.830 -3.575 5.442 1.00 92.25 113 LYS A O 1
ATOM 882 N N . THR A 1 114 ? -17.551 -2.472 4.513 1.00 94.88 114 THR A N 1
ATOM 883 C CA . THR A 1 114 ? -16.745 -1.701 3.565 1.00 94.88 114 THR A CA 1
ATOM 884 C C . THR A 1 114 ? -16.482 -0.315 4.136 1.00 94.88 114 THR A C 1
ATOM 886 O O . THR A 1 114 ? -17.412 0.432 4.442 1.00 94.88 114 THR A O 1
ATOM 889 N N . PHE A 1 115 ? -15.211 0.057 4.240 1.00 94.00 115 PHE A N 1
ATOM 890 C CA . PHE A 1 115 ? -14.810 1.407 4.614 1.00 94.00 115 PHE A CA 1
ATOM 891 C C . PHE A 1 115 ? -14.563 2.242 3.354 1.00 94.00 115 PHE A C 1
ATOM 893 O O . PHE A 1 115 ? -13.822 1.834 2.464 1.00 94.00 115 PHE A O 1
ATOM 900 N N . ARG A 1 116 ? -15.204 3.412 3.273 1.00 93.12 116 ARG A N 1
ATOM 901 C CA . ARG A 1 116 ? -15.037 4.394 2.188 1.00 93.12 116 ARG A CA 1
ATOM 902 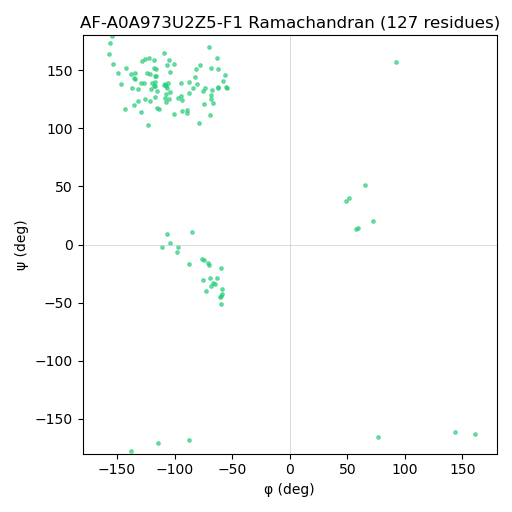C C . ARG A 1 116 ? -14.294 5.624 2.712 1.00 93.12 116 ARG A C 1
ATOM 904 O O . ARG A 1 116 ? -14.210 5.812 3.924 1.00 93.12 116 ARG A O 1
ATOM 911 N N . GLY A 1 117 ? -13.784 6.462 1.808 1.00 94.19 117 GLY A N 1
ATOM 912 C CA . GLY A 1 117 ? -13.064 7.685 2.188 1.00 94.19 117 GLY A CA 1
ATOM 913 C C . GLY A 1 117 ? -11.756 7.378 2.917 1.00 94.19 117 GLY A C 1
ATOM 914 O O . GLY A 1 117 ? -11.522 7.859 4.025 1.00 94.19 117 GLY A O 1
ATOM 915 N N . LEU A 1 118 ? -10.939 6.509 2.325 1.00 96.50 118 LEU A N 1
ATOM 916 C CA . LEU A 1 118 ? -9.642 6.141 2.883 1.00 96.50 118 LEU A CA 1
ATOM 917 C C . LEU A 1 118 ? -8.609 7.239 2.615 1.00 96.50 118 LEU A C 1
ATOM 919 O O . LEU A 1 118 ? -8.722 7.996 1.652 1.00 96.50 118 LEU A O 1
ATOM 923 N N . ALA A 1 119 ? -7.597 7.294 3.466 1.00 97.31 119 ALA A N 1
ATOM 924 C CA . ALA A 1 119 ? -6.374 8.049 3.258 1.00 97.31 119 ALA A CA 1
ATOM 925 C C . ALA A 1 119 ? -5.175 7.105 3.409 1.00 97.31 119 ALA A C 1
ATOM 927 O O . ALA A 1 119 ? -5.281 6.032 4.013 1.00 97.31 119 ALA A O 1
ATOM 928 N N . ALA A 1 120 ? -4.043 7.512 2.845 1.00 96.38 120 ALA A N 1
ATOM 929 C CA . ALA A 1 120 ? -2.785 6.790 2.939 1.00 96.38 120 ALA A CA 1
ATOM 930 C C . ALA A 1 120 ? -1.654 7.766 3.261 1.00 96.38 120 ALA A C 1
ATOM 932 O O . ALA A 1 120 ? -1.692 8.925 2.843 1.00 96.38 120 ALA A O 1
ATOM 933 N N . ARG A 1 121 ? -0.652 7.293 3.999 1.00 95.38 121 ARG A N 1
ATOM 934 C CA . ARG A 1 121 ? 0.583 8.036 4.272 1.00 95.38 121 ARG A CA 1
ATOM 935 C C . ARG A 1 121 ? 1.775 7.129 4.077 1.00 95.38 121 ARG A C 1
ATOM 937 O O . ARG A 1 121 ? 1.690 5.951 4.402 1.00 95.38 121 ARG A O 1
ATOM 944 N N . GLU A 1 122 ? 2.853 7.679 3.535 1.00 94.88 122 GLU A N 1
ATOM 945 C CA . GLU A 1 122 ? 4.089 6.930 3.327 1.00 94.88 122 GLU A CA 1
ATOM 946 C C . GLU A 1 122 ? 4.648 6.464 4.678 1.00 94.88 122 GLU A C 1
ATOM 948 O O . GLU A 1 122 ? 4.650 7.210 5.659 1.00 94.88 122 GLU A O 1
ATOM 953 N N . HIS A 1 123 ? 5.060 5.202 4.718 1.00 92.62 123 HIS A N 1
ATOM 954 C CA . HIS A 1 123 ? 5.803 4.591 5.811 1.00 92.62 123 HIS A CA 1
ATOM 955 C C . HIS A 1 123 ? 7.288 4.533 5.427 1.00 92.62 123 HIS A C 1
ATOM 957 O O . HIS A 1 123 ? 7.636 4.556 4.249 1.00 92.62 123 HIS A O 1
ATOM 963 N N . THR A 1 124 ? 8.175 4.489 6.416 1.00 91.38 124 THR A N 1
ATOM 964 C CA . THR A 1 124 ? 9.621 4.688 6.251 1.00 91.38 124 THR A CA 1
ATOM 965 C C . THR A 1 124 ? 10.298 3.638 5.372 1.00 91.38 124 THR A C 1
ATOM 967 O O . THR A 1 124 ? 11.295 3.952 4.718 1.00 91.38 124 THR A O 1
ATOM 970 N N . LEU A 1 125 ? 9.773 2.410 5.325 1.00 91.12 125 LEU A N 1
ATOM 971 C CA . LEU A 1 125 ? 10.361 1.331 4.536 1.00 91.12 125 LEU A CA 1
ATOM 972 C C . LEU A 1 125 ? 10.122 1.480 3.033 1.00 91.12 125 LEU A C 1
ATOM 9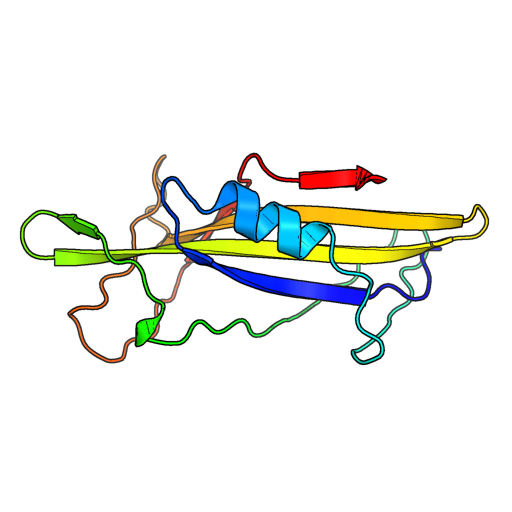74 O O . LEU A 1 125 ? 8.988 1.440 2.538 1.00 91.12 125 LEU A O 1
ATOM 978 N N . ARG A 1 126 ? 11.237 1.554 2.303 1.00 94.00 126 ARG A N 1
ATOM 979 C CA . ARG A 1 126 ? 11.305 1.665 0.846 1.00 94.00 126 ARG A CA 1
ATOM 980 C C . ARG A 1 126 ? 12.611 1.087 0.311 1.00 94.00 126 ARG A C 1
ATOM 982 O O . ARG A 1 126 ? 13.631 1.101 0.995 1.00 94.00 126 ARG A O 1
ATOM 989 N N . VAL A 1 127 ? 12.599 0.671 -0.951 1.00 95.25 127 VAL A N 1
ATOM 990 C CA . VAL A 1 127 ? 13.794 0.233 -1.689 1.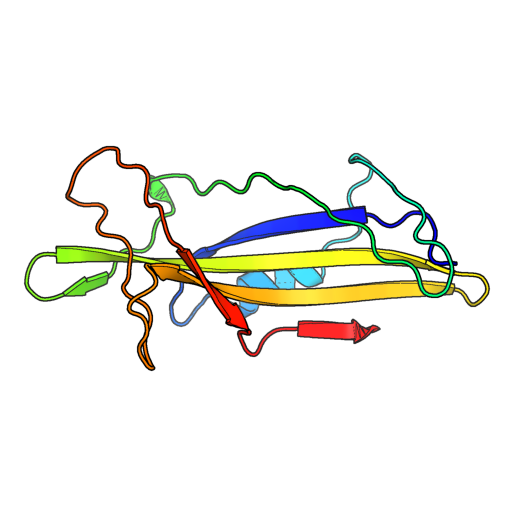00 95.25 127 VAL A CA 1
ATOM 991 C C . VAL A 1 127 ? 13.844 0.979 -3.012 1.00 95.25 127 VAL A C 1
ATOM 993 O O . VAL A 1 127 ? 12.818 1.157 -3.664 1.00 95.25 127 VAL A O 1
ATOM 996 N N . ARG A 1 128 ? 15.034 1.419 -3.423 1.00 94.25 128 ARG A N 1
ATOM 997 C CA . ARG A 1 128 ? 15.267 1.948 -4.767 1.00 94.25 128 ARG A CA 1
ATOM 998 C C . ARG A 1 128 ? 16.645 1.526 -5.247 1.00 94.25 128 ARG A C 1
ATOM 1000 O O . ARG A 1 128 ? 17.632 1.895 -4.613 1.00 94.25 128 ARG A O 1
ATOM 1007 N N . LYS A 1 129 ? 16.689 0.736 -6.314 1.00 91.00 129 LYS A N 1
ATOM 1008 C CA . LYS A 1 129 ? 17.913 0.196 -6.911 1.00 91.00 129 LYS A CA 1
ATOM 1009 C C . LYS A 1 129 ? 17.776 0.179 -8.426 1.00 91.00 129 LYS A C 1
ATOM 1011 O O . LYS A 1 129 ? 16.636 -0.030 -8.901 1.00 91.00 129 LYS A O 1
#

Sequence (129 aa):
PARDVLVEAALFNAGTEHDPVIEDFFARPPAQGGERISVPPLQRMSFRSLVTLPRDQLRVFEVEGRALFVPLVGFNAHYRWSGGDGQTSATFIVGRNTQGEKMAPFRVDQGAKTFRGLAAREHTLRVRK

Mean predicted aligned error: 3.81 Å

Radius of gyration: 16.67 Å; Cα contacts (8 Å, |Δi|>4): 227; chains: 1; bounding box: 40×31×47 Å

Solvent-accessible surface area (backbone atoms only — not comparable to full-atom values): 7834 Å² total; per-residue (Å²): 89,44,32,66,34,31,76,47,66,45,54,42,52,58,73,93,71,37,62,66,58,50,50,53,58,64,68,52,75,82,69,93,66,81,76,64,44,68,41,53,74,99,54,86,83,87,84,88,84,86,66,74,70,61,78,91,72,61,56,66,46,82,54,97,92,37,44,30,36,46,43,27,41,39,36,39,33,38,33,32,44,98,88,46,73,38,38,47,32,44,26,26,42,44,28,36,56,66,93,59,97,58,64,41,65,44,66,65,74,76,55,93,76,87,87,73,66,68,39,74,43,82,43,90,60,65,47,78,86

Secondary structure (DSSP, 8-state):
-EEEEEEEEEEEE-SSSHHHHHHHHHHSPPPSSS--EEE-TT------------GGG---EEETTEEEE-EEEEEEEEEEETTEEEEEE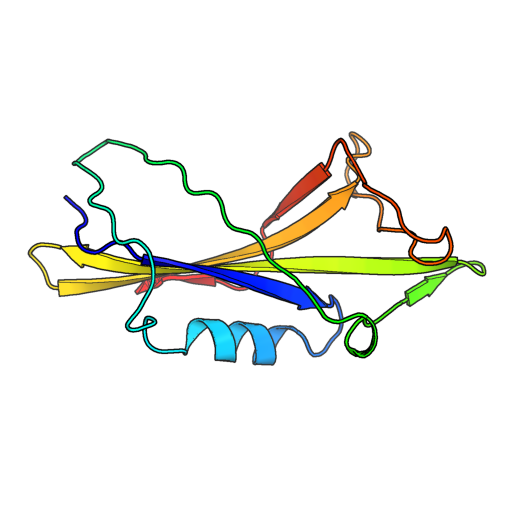EEEEEEE--SSSSPBPEESTT-S----SEEEEEEEEEEE-

Foldseek 3Di:
DWWQKFKDKEKDFDDPPVQVVLVVVQPDDGDPDGDGDDADPPGDDDDDDDYDDDPVRFDFDQDPNFTWTKMKMKMKIWTADPVGIWIKIWIKTKAADPVDPDGHTDGPVPDDDDGPRMDIDTDPDMDTD

pLDDT: mean 93.55, std 3.52, range [75.94, 97.62]